Protein AF-A0A5B7JN61-F1 (afdb_monomer)

Foldseek 3Di:
DDDDPPPPDDPDDDDDPDDDPLADDQDPVNPDDDDQSSHDRPVCDVPRDDDLDDDQQPPDVRPDDPVVVVVVVVVQVVCCVVDPPPDPDGHD

Sequence (92 aa):
MIPGAELRGLHTTAITSKAQAGRYRVTRDRSRPLTYEMANQPFKIAHRKSWNSWNTTSLFEGMREPETVVEDIFIRKFMTGTWHNLFLSEVR

InterPro domains:
  IPR026146 Small ribosomal subunit protein uS3m, metazoan [PF14955] (18-91)
  IPR026146 Small ribosomal subunit protein uS3m, metazoan [PTHR21244] (7-91)

Solvent-accessible surface area (backbone atoms only — not comparable to full-atom values): 6474 Å² total; per-residue (Å²): 139,86,87,79,87,77,78,79,78,80,85,85,71,82,88,73,93,67,93,57,77,65,58,73,81,84,51,97,81,60,79,70,86,67,54,78,70,56,70,44,45,64,91,34,52,84,76,80,40,76,76,62,70,88,77,60,48,86,42,92,85,36,88,48,72,76,59,62,60,55,52,51,55,48,50,54,52,48,49,54,70,72,48,66,88,71,65,94,63,86,84,103

Mean predicted aligned error: 9.68 Å

Organism: Portunus trituberculatus (NCBI:txid210409)

pLDDT: mean 84.25, std 12.0, range [39.56, 96.38]

Nearest PDB structures (foldseek):
  7pnw-assembly1_C  TM=9.568E-01  e=8.159E-04  Mus musculus
  6vmi-assembly1_AC  TM=9.397E-01  e=1.637E-03  Homo sapiens
  3jd5-assembly1_C  TM=8.773E-01  e=3.285E-03  Bos taurus
  7nqh-assembly1_Be  TM=1.149E-01  e=8.012E+00  Sus scrofa

Radius of gyration: 22.29 Å; Cα contacts (8 Å, |Δi|>4): 39; chains: 1; bounding box: 27×38×82 Å

Secondary structure (DSSP, 8-state):
------------PPP-----TT-PPPPTT--S---HHHHS-GGGBTTTB--S---STTSTT--S-THHHHHHHHHHHHHHHHSTTT-SS---

Structure (mmCIF, N/CA/C/O backbone):
data_AF-A0A5B7JN61-F1
#
_entry.id   AF-A0A5B7JN61-F1
#
loop_
_atom_site.group_PDB
_atom_site.id
_atom_site.type_symbol
_atom_site.label_atom_id
_atom_site.label_alt_id
_atom_site.label_comp_id
_atom_site.label_asym_id
_atom_site.label_entity_id
_atom_site.label_seq_id
_atom_site.pdbx_PDB_ins_code
_atom_site.Cartn_x
_atom_site.Cartn_y
_atom_site.Cartn_z
_atom_site.occupancy
_atom_site.B_iso_or_equiv
_atom_site.auth_seq_id
_atom_site.auth_comp_id
_atom_site.auth_asym_id
_atom_site.auth_atom_id
_atom_site.pdbx_PDB_model_num
ATOM 1 N N . MET A 1 1 ? 6.868 -15.829 61.160 1.00 39.56 1 MET A N 1
ATOM 2 C CA . MET A 1 1 ? 5.706 -15.982 60.259 1.00 39.56 1 MET A CA 1
ATOM 3 C C . MET A 1 1 ? 5.786 -14.848 59.243 1.00 39.56 1 MET A C 1
ATOM 5 O O . MET A 1 1 ? 5.441 -13.730 59.589 1.00 39.56 1 MET A O 1
ATOM 9 N N . ILE A 1 2 ? 6.394 -15.082 58.073 1.00 47.53 2 ILE A N 1
ATOM 10 C CA . ILE A 1 2 ? 6.625 -14.035 57.059 1.00 47.53 2 ILE A CA 1
ATOM 11 C C . ILE A 1 2 ? 5.414 -14.017 56.111 1.00 47.53 2 ILE A C 1
ATOM 13 O O . ILE A 1 2 ? 5.145 -15.046 55.490 1.00 47.53 2 ILE A O 1
ATOM 17 N N . PRO A 1 3 ? 4.670 -12.903 56.011 1.00 49.38 3 PRO A N 1
ATOM 18 C CA . PRO A 1 3 ? 3.585 -12.750 55.053 1.00 49.38 3 PRO A CA 1
ATOM 19 C C . PRO A 1 3 ? 4.138 -12.331 53.680 1.00 49.38 3 PRO A C 1
ATOM 21 O O . PRO A 1 3 ? 5.054 -11.516 53.606 1.00 49.38 3 PRO A O 1
ATOM 24 N N . GLY A 1 4 ? 3.550 -12.846 52.595 1.00 54.06 4 GLY A N 1
ATOM 25 C CA . GLY A 1 4 ? 3.632 -12.194 51.279 1.00 54.06 4 GLY A CA 1
ATOM 26 C C . GLY A 1 4 ? 4.584 -12.790 50.239 1.00 54.06 4 GLY A C 1
ATOM 27 O O . GLY A 1 4 ? 5.192 -12.040 49.482 1.00 54.06 4 GLY A O 1
ATOM 28 N N . ALA A 1 5 ? 4.696 -14.116 50.130 1.00 55.69 5 ALA A N 1
ATOM 29 C CA . ALA A 1 5 ? 5.222 -14.711 48.900 1.00 55.69 5 ALA A CA 1
ATOM 30 C C . ALA A 1 5 ? 4.147 -14.624 47.798 1.00 55.69 5 ALA A C 1
ATOM 32 O O . ALA A 1 5 ? 3.346 -15.541 47.623 1.00 55.69 5 ALA A O 1
ATOM 33 N N . GLU A 1 6 ? 4.091 -13.501 47.079 1.00 60.56 6 GLU A N 1
ATOM 34 C CA . GLU A 1 6 ? 3.275 -13.384 45.869 1.00 60.56 6 GLU A CA 1
ATOM 35 C C . GLU A 1 6 ? 3.821 -14.335 44.796 1.00 60.56 6 GLU A C 1
ATOM 37 O O . GLU A 1 6 ? 4.835 -14.072 44.145 1.00 60.56 6 GLU A O 1
ATOM 42 N N . LEU A 1 7 ? 3.144 -15.470 44.614 1.00 61.44 7 LEU A N 1
ATOM 43 C CA . LEU A 1 7 ? 3.354 -16.365 43.482 1.00 61.44 7 LEU A CA 1
ATOM 44 C C . LEU A 1 7 ? 3.022 -15.603 42.194 1.00 61.44 7 LEU A C 1
ATOM 46 O O . LEU A 1 7 ? 1.865 -15.502 41.788 1.00 61.44 7 LEU A O 1
ATOM 50 N N . ARG A 1 8 ? 4.052 -15.068 41.532 1.00 63.62 8 ARG A N 1
ATOM 51 C CA . ARG A 1 8 ? 3.949 -14.569 40.158 1.00 63.62 8 ARG A CA 1
ATOM 52 C C . ARG A 1 8 ? 3.644 -15.757 39.248 1.00 63.62 8 ARG A C 1
ATOM 54 O O . ARG A 1 8 ? 4.545 -16.492 38.855 1.00 63.62 8 ARG A O 1
ATOM 61 N N . GLY A 1 9 ? 2.362 -15.980 38.967 1.00 65.81 9 GLY A N 1
ATOM 62 C CA . GLY A 1 9 ? 1.909 -17.063 38.101 1.00 65.81 9 GLY A CA 1
ATOM 63 C C . GLY A 1 9 ? 2.531 -16.946 36.710 1.00 65.81 9 GLY A C 1
ATOM 64 O O . GLY A 1 9 ? 2.339 -15.948 36.016 1.00 65.81 9 GLY A O 1
ATOM 65 N N . LEU A 1 10 ? 3.283 -17.967 36.298 1.00 69.06 10 LEU A N 1
ATOM 66 C CA . LEU A 1 10 ? 3.766 -18.092 34.928 1.00 69.06 10 LEU A CA 1
ATOM 67 C C . LEU A 1 10 ? 2.589 -18.505 34.044 1.00 69.06 10 LEU A C 1
ATOM 69 O O . LEU A 1 10 ? 2.068 -19.612 34.159 1.00 69.06 10 LEU A O 1
ATOM 73 N N . HIS A 1 11 ? 2.158 -17.608 33.162 1.00 65.31 11 HIS A N 1
ATOM 74 C CA . HIS A 1 11 ? 1.120 -17.914 32.186 1.00 65.31 11 HIS A CA 1
ATOM 75 C C . HIS A 1 11 ? 1.739 -18.646 30.985 1.00 65.31 11 HIS A C 1
ATOM 77 O O . HIS A 1 11 ? 2.201 -18.026 30.026 1.00 65.31 11 HIS A O 1
ATOM 83 N N . THR A 1 12 ? 1.773 -19.977 31.042 1.00 72.06 12 THR A N 1
ATOM 84 C CA . THR A 1 12 ? 2.282 -20.844 29.971 1.00 72.06 12 THR A CA 1
ATOM 85 C C . THR A 1 12 ? 1.145 -21.280 29.043 1.00 72.06 12 THR A C 1
ATOM 87 O O . THR A 1 12 ? 0.541 -22.335 29.205 1.00 72.06 12 THR A O 1
ATOM 90 N N . THR A 1 13 ? 0.832 -20.470 28.030 1.00 74.62 13 THR A N 1
ATOM 91 C CA .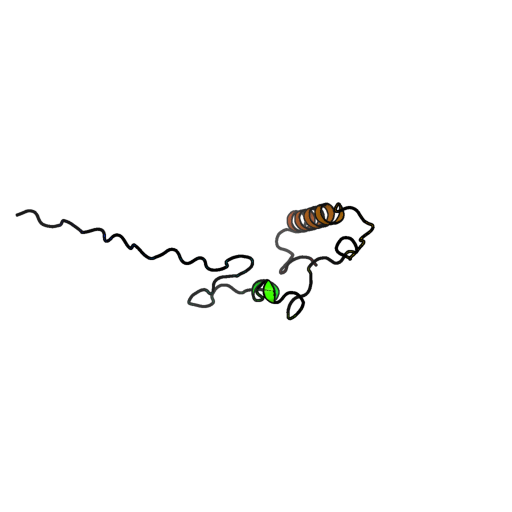 THR A 1 13 ? -0.052 -20.899 26.929 1.00 74.62 13 THR A CA 1
ATOM 92 C C . THR A 1 13 ? 0.748 -21.388 25.734 1.00 74.62 13 THR A C 1
ATOM 94 O O . THR A 1 13 ? 1.770 -20.796 25.389 1.00 74.62 13 THR A O 1
ATOM 97 N N . ALA A 1 14 ? 0.248 -22.423 25.057 1.00 80.62 14 ALA A N 1
ATOM 98 C CA . ALA A 1 14 ? 0.828 -22.913 23.812 1.00 80.62 14 ALA A CA 1
ATOM 99 C C . ALA A 1 14 ? 0.900 -21.802 22.745 1.00 80.62 14 ALA A C 1
ATOM 101 O O . ALA A 1 14 ? -0.056 -21.045 22.542 1.00 80.62 14 ALA A O 1
ATOM 102 N N . ILE A 1 15 ? 2.029 -21.722 22.033 1.00 79.50 15 ILE A N 1
ATOM 103 C CA . ILE A 1 15 ? 2.207 -20.782 20.922 1.00 79.50 15 ILE A CA 1
ATOM 104 C C . ILE A 1 15 ? 1.220 -21.164 19.818 1.00 79.50 15 ILE A C 1
ATOM 106 O O . ILE A 1 15 ? 1.301 -22.243 19.236 1.00 79.50 15 ILE A O 1
ATOM 110 N N . THR A 1 16 ? 0.277 -20.275 19.510 1.00 77.06 16 THR A N 1
ATOM 111 C CA . THR A 1 16 ? -0.629 -20.471 18.375 1.00 77.06 16 THR A CA 1
ATOM 112 C C . THR A 1 16 ? -0.056 -19.778 17.140 1.00 77.06 16 THR A C 1
ATOM 114 O O . THR A 1 16 ? 0.023 -18.549 17.108 1.00 77.06 16 THR A O 1
ATOM 117 N N . SER A 1 17 ? 0.296 -20.539 16.099 1.00 81.56 17 SER A N 1
ATOM 118 C CA . SER A 1 17 ? 0.776 -19.991 14.819 1.00 81.56 17 SER A CA 1
ATOM 119 C C . SER A 1 17 ? -0.386 -19.444 13.977 1.00 81.56 17 SER A C 1
ATOM 121 O O . SER A 1 17 ? -0.883 -20.077 13.047 1.00 81.56 17 SER A O 1
ATOM 123 N N . LYS A 1 18 ? -0.900 -18.267 14.350 1.00 85.25 18 LYS A N 1
ATOM 124 C CA . LYS A 1 18 ? -1.979 -17.590 13.612 1.00 85.25 18 LYS A CA 1
ATOM 125 C C . LYS A 1 18 ? -1.388 -16.727 12.500 1.00 85.25 18 LYS A C 1
ATOM 127 O O . LYS A 1 18 ? -0.547 -15.880 12.781 1.00 85.25 18 LYS A O 1
ATOM 132 N N . ALA A 1 19 ? -1.909 -16.834 11.277 1.00 87.56 19 ALA A N 1
ATOM 133 C CA . ALA A 1 19 ? -1.521 -15.961 10.166 1.00 87.56 19 ALA A CA 1
ATOM 134 C C . ALA A 1 19 ? -1.750 -14.470 10.502 1.00 87.56 19 ALA A C 1
ATOM 136 O O . ALA A 1 19 ? -2.888 -14.067 10.753 1.00 87.56 19 ALA A O 1
ATOM 137 N N . GLN A 1 20 ? -0.675 -13.669 10.510 1.00 88.69 20 GLN A N 1
ATOM 138 C CA . GLN A 1 20 ? -0.704 -12.230 10.839 1.00 88.69 20 GLN A CA 1
ATOM 139 C C . GLN A 1 20 ? -0.547 -11.307 9.618 1.00 88.69 20 GLN A C 1
ATOM 141 O O . GLN A 1 20 ? -0.935 -10.143 9.680 1.00 88.69 20 GLN A O 1
ATOM 146 N N . ALA A 1 21 ? 0.021 -11.801 8.514 1.00 90.69 21 ALA A N 1
ATOM 147 C CA . ALA A 1 21 ? 0.356 -10.972 7.357 1.00 90.69 21 ALA A CA 1
ATOM 148 C C . ALA A 1 21 ? -0.885 -10.269 6.778 1.00 90.69 21 ALA A C 1
ATOM 150 O O . ALA A 1 21 ? -1.897 -10.916 6.505 1.00 90.69 21 ALA A O 1
ATOM 151 N N . GLY A 1 22 ? -0.804 -8.943 6.612 1.00 87.56 22 GLY A N 1
ATOM 152 C CA . GLY A 1 22 ? -1.860 -8.113 6.021 1.00 87.56 22 GLY A CA 1
ATOM 153 C C . GLY A 1 22 ? -3.200 -8.127 6.766 1.00 87.56 22 GLY A C 1
ATOM 154 O O . GLY A 1 22 ? -4.236 -7.886 6.151 1.00 87.56 22 GLY A O 1
ATOM 155 N N . ARG A 1 23 ? -3.217 -8.451 8.068 1.00 91.31 23 ARG A N 1
ATOM 156 C CA . ARG A 1 23 ? -4.436 -8.457 8.891 1.00 91.31 23 ARG A CA 1
ATOM 157 C C . ARG A 1 23 ? -4.348 -7.408 9.993 1.00 91.31 23 ARG A C 1
ATOM 159 O O . ARG A 1 23 ? -3.458 -7.459 10.836 1.00 91.31 23 ARG A O 1
ATOM 166 N N . TYR A 1 24 ? -5.323 -6.506 10.036 1.00 90.69 24 TYR A N 1
ATOM 167 C CA . TYR A 1 24 ? -5.476 -5.566 11.145 1.00 90.69 24 TYR A CA 1
ATOM 168 C C . TYR A 1 24 ? -6.312 -6.206 12.255 1.00 90.69 24 TYR A C 1
ATOM 170 O O . TYR A 1 24 ? -7.383 -6.762 12.007 1.00 90.69 24 TYR A O 1
ATOM 178 N N . ARG A 1 25 ? -5.811 -6.154 13.494 1.00 87.06 25 ARG A N 1
ATOM 179 C CA . ARG A 1 25 ? -6.532 -6.688 14.657 1.00 87.06 25 ARG A CA 1
ATOM 180 C C . ARG A 1 25 ? -7.687 -5.756 15.015 1.00 87.06 25 ARG A C 1
ATOM 182 O O . ARG A 1 25 ? -7.526 -4.539 15.044 1.00 87.06 25 ARG A O 1
ATOM 189 N N . VAL A 1 26 ? -8.837 -6.351 15.313 1.00 84.06 26 VAL A N 1
ATOM 190 C CA . VAL A 1 26 ? -10.022 -5.623 15.774 1.00 84.06 26 VAL A CA 1
ATOM 191 C C . VAL A 1 26 ? -9.739 -5.063 17.169 1.00 84.06 26 VAL A C 1
ATOM 193 O O . VAL A 1 26 ? -9.310 -5.803 18.055 1.00 84.06 26 VAL A O 1
ATOM 196 N N . THR A 1 27 ? -9.958 -3.762 17.365 1.00 88.12 27 THR A N 1
ATOM 197 C CA . THR A 1 27 ? -9.926 -3.151 18.700 1.00 88.12 27 THR A CA 1
ATOM 198 C C . THR A 1 27 ? -11.252 -3.408 19.410 1.00 88.12 27 THR A C 1
ATOM 200 O O . THR A 1 27 ? -12.293 -3.503 18.757 1.00 88.12 27 THR A O 1
ATOM 203 N N . ARG A 1 28 ? -11.231 -3.527 20.745 1.00 86.38 28 ARG A N 1
ATOM 204 C CA . ARG A 1 28 ? -12.427 -3.854 21.545 1.00 86.38 28 ARG A CA 1
ATOM 205 C C . ARG A 1 28 ? -13.601 -2.921 21.238 1.00 86.38 28 ARG A C 1
ATOM 207 O O . ARG A 1 28 ? -14.714 -3.388 21.030 1.00 86.38 28 ARG A O 1
ATOM 214 N N . ASP A 1 29 ? -13.298 -1.634 21.095 1.00 87.94 29 ASP A N 1
ATOM 215 C CA . ASP A 1 29 ? -14.303 -0.583 20.936 1.00 87.94 29 ASP A CA 1
ATOM 216 C C . ASP A 1 29 ? -14.411 -0.090 19.479 1.00 87.94 29 ASP A C 1
ATOM 218 O O . ASP A 1 29 ? -15.004 0.9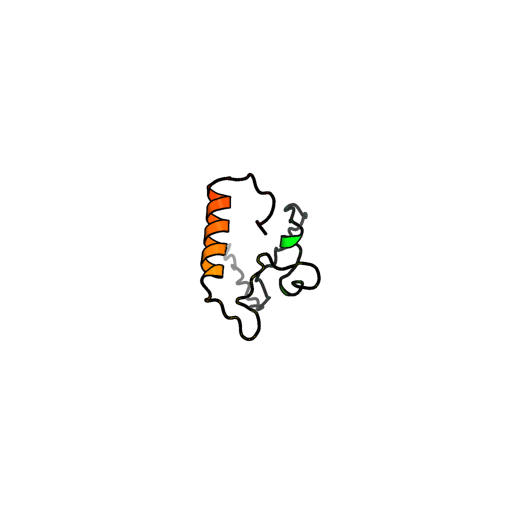50 19.216 1.00 87.94 29 ASP A O 1
ATOM 222 N N . ARG A 1 30 ? -13.804 -0.805 18.513 1.00 83.50 30 ARG A N 1
ATOM 223 C CA . ARG A 1 30 ? -13.737 -0.416 17.083 1.00 83.50 30 ARG A CA 1
ATOM 224 C C . ARG A 1 30 ? -13.219 1.011 16.847 1.00 83.50 30 ARG A C 1
ATOM 226 O O . ARG A 1 30 ? -13.497 1.629 15.827 1.00 83.50 30 ARG A O 1
ATOM 233 N N . SER A 1 31 ? -12.407 1.497 17.779 1.00 88.88 31 SER A N 1
ATOM 234 C CA . SER A 1 31 ? -11.838 2.844 17.812 1.00 88.88 31 SER A CA 1
ATOM 235 C C . SER A 1 31 ? -10.888 3.170 16.658 1.00 88.88 31 SER A C 1
ATOM 237 O O . SER A 1 31 ? -10.628 4.341 16.398 1.00 88.88 31 SER A O 1
ATOM 239 N N . ARG A 1 32 ? -10.344 2.159 15.967 1.00 87.25 32 ARG A N 1
ATOM 240 C CA . ARG A 1 32 ? -9.426 2.353 14.842 1.00 87.25 32 ARG A CA 1
ATOM 241 C C . ARG A 1 32 ? -10.191 2.222 13.521 1.00 87.25 32 ARG A C 1
ATOM 243 O O . ARG A 1 32 ? -10.466 1.087 13.120 1.00 87.25 32 ARG A O 1
ATOM 250 N N . PRO A 1 33 ? -10.502 3.331 12.824 1.00 88.06 33 PRO A N 1
ATOM 251 C CA . PRO A 1 33 ? -11.093 3.249 11.498 1.00 88.06 33 PRO A CA 1
ATOM 252 C C . PRO A 1 33 ? -10.084 2.626 10.529 1.00 88.06 33 PRO A C 1
ATOM 254 O O . PRO A 1 33 ? -8.895 2.951 10.545 1.00 88.06 33 PRO A O 1
ATOM 257 N N . LEU A 1 34 ? -10.559 1.696 9.705 1.00 90.75 34 LEU A N 1
ATOM 258 C CA . LEU A 1 34 ? -9.767 1.042 8.668 1.00 90.75 34 LEU A CA 1
ATOM 259 C C . LEU A 1 34 ? -10.284 1.475 7.302 1.00 90.75 34 LEU A C 1
ATOM 261 O O . LEU A 1 34 ? -11.493 1.590 7.098 1.00 90.75 34 LEU A O 1
ATOM 265 N N . THR A 1 35 ? -9.369 1.669 6.359 1.00 90.94 35 THR A N 1
ATOM 266 C CA . THR A 1 35 ? -9.743 1.846 4.956 1.00 90.94 35 THR A CA 1
ATOM 267 C C . THR A 1 35 ? -10.232 0.521 4.372 1.00 90.94 35 THR A C 1
ATOM 269 O O . THR A 1 35 ? -9.987 -0.558 4.923 1.00 90.94 35 THR A O 1
ATOM 272 N N . TYR A 1 36 ? -10.904 0.593 3.223 1.00 91.56 36 TYR A N 1
ATOM 273 C CA . TYR A 1 36 ? -11.392 -0.586 2.507 1.00 91.56 36 TYR A CA 1
ATOM 274 C C . TYR A 1 36 ? -10.299 -1.649 2.287 1.00 91.56 36 TYR A C 1
ATOM 276 O O . TYR A 1 36 ? -10.535 -2.843 2.476 1.00 91.56 36 TYR A O 1
ATOM 284 N N . GLU A 1 37 ? -9.084 -1.219 1.944 1.00 89.75 37 GLU A N 1
ATOM 285 C CA . GLU A 1 37 ? -7.954 -2.123 1.706 1.00 89.75 37 GLU A CA 1
ATOM 286 C C . GLU A 1 37 ? -7.445 -2.781 2.979 1.00 89.75 37 GLU A C 1
ATOM 288 O O . GLU A 1 37 ? -7.195 -3.984 2.990 1.00 89.75 37 GLU A O 1
ATOM 293 N N . MET A 1 38 ? -7.362 -2.019 4.070 1.00 9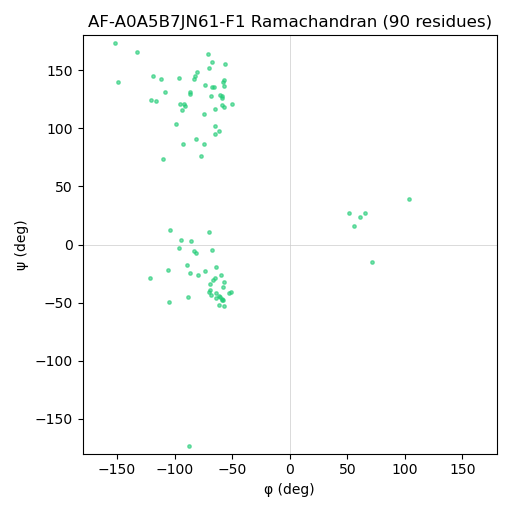1.25 38 MET A N 1
ATOM 294 C CA . MET A 1 38 ? -6.935 -2.527 5.374 1.00 91.25 38 MET A CA 1
ATOM 295 C C . MET A 1 38 ? -7.946 -3.521 5.966 1.00 91.25 38 MET A C 1
ATOM 297 O O . MET A 1 38 ? -7.570 -4.440 6.694 1.00 91.25 38 MET A O 1
ATOM 301 N N . ALA A 1 39 ? -9.237 -3.368 5.658 1.00 91.38 39 ALA A N 1
ATOM 302 C CA . ALA A 1 39 ? -10.284 -4.277 6.121 1.00 91.38 39 ALA A CA 1
ATOM 303 C C . ALA A 1 39 ? -10.274 -5.639 5.394 1.00 91.38 39 ALA A C 1
ATOM 305 O O . ALA A 1 39 ? -10.786 -6.637 5.918 1.00 91.38 39 ALA A O 1
ATOM 306 N N . ASN A 1 40 ? -9.702 -5.707 4.189 1.00 92.81 40 ASN A N 1
ATOM 307 C CA . ASN A 1 40 ? -9.676 -6.916 3.375 1.00 92.81 40 ASN A CA 1
ATOM 308 C C . ASN A 1 40 ? -8.369 -7.7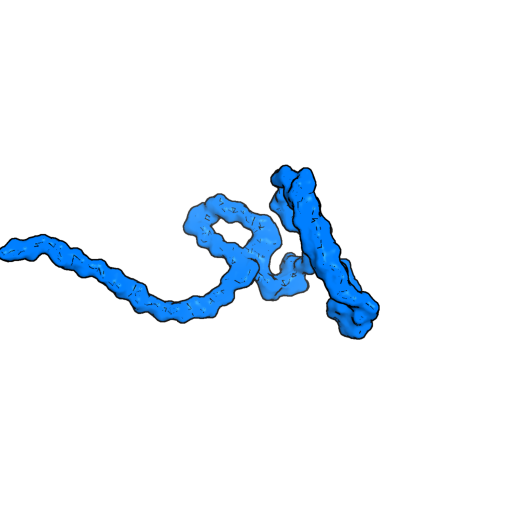00 3.560 1.00 92.81 40 ASN A C 1
ATOM 310 O O . ASN A 1 40 ? -7.277 -7.227 3.273 1.00 92.81 40 ASN A O 1
ATOM 314 N N . GLN A 1 41 ? -8.498 -8.951 4.010 1.00 92.38 41 GLN A N 1
ATOM 315 C CA . GLN A 1 41 ? -7.364 -9.854 4.242 1.00 92.38 41 GLN A CA 1
ATOM 316 C C . GLN A 1 41 ? -6.678 -10.259 2.918 1.00 92.38 41 GLN A C 1
ATOM 318 O O . GLN A 1 41 ? -7.352 -10.286 1.886 1.00 92.38 41 GLN A O 1
ATOM 323 N N . PRO A 1 42 ? -5.392 -10.670 2.926 1.00 93.62 42 PRO A N 1
ATOM 324 C CA . PRO A 1 42 ? -4.632 -10.920 1.694 1.00 93.62 42 PRO A CA 1
ATOM 325 C C . PRO A 1 42 ? -5.238 -11.968 0.759 1.00 93.62 42 PRO A C 1
ATOM 327 O O . PRO A 1 42 ? -5.233 -11.790 -0.449 1.00 93.62 42 PRO A O 1
ATOM 330 N N . PHE A 1 43 ? -5.846 -13.027 1.296 1.00 92.94 43 PHE A N 1
ATOM 331 C CA . PHE A 1 43 ? -6.501 -14.058 0.479 1.00 92.94 43 PHE A CA 1
ATOM 332 C C . PHE A 1 43 ? -7.756 -13.563 -0.264 1.00 92.94 43 PHE A C 1
ATOM 334 O O . PHE A 1 43 ? -8.364 -14.318 -1.009 1.00 92.94 43 PHE A O 1
ATOM 341 N N . LYS A 1 44 ? -8.189 -12.315 -0.037 1.00 95.25 44 LYS A N 1
ATOM 342 C CA . LYS A 1 44 ? -9.290 -11.677 -0.771 1.00 95.25 44 LYS A CA 1
ATOM 343 C C . LYS A 1 44 ? -8.811 -10.839 -1.959 1.00 95.25 44 LYS A C 1
ATOM 345 O O . LYS A 1 44 ? -9.647 -10.188 -2.594 1.00 95.25 44 LYS A O 1
ATOM 350 N N . ILE A 1 45 ? -7.507 -10.829 -2.247 1.00 94.44 45 ILE A N 1
ATOM 351 C CA . ILE A 1 45 ? -6.974 -10.316 -3.515 1.00 94.44 45 ILE A CA 1
ATOM 352 C C . ILE A 1 45 ? -7.620 -11.096 -4.663 1.00 94.44 45 ILE A C 1
ATOM 354 O O . ILE A 1 45 ? -7.883 -12.285 -4.520 1.00 94.44 45 ILE A O 1
ATOM 358 N N . ALA A 1 46 ? -7.962 -10.395 -5.743 1.00 93.69 46 ALA A N 1
ATOM 359 C CA . ALA A 1 46 ? -8.760 -10.860 -6.881 1.00 93.69 46 ALA A CA 1
ATOM 360 C C . ALA A 1 46 ? -10.266 -11.078 -6.618 1.00 93.69 46 ALA A C 1
ATOM 362 O O . ALA A 1 46 ? -11.034 -11.159 -7.570 1.00 93.69 46 ALA A O 1
ATOM 363 N N . HIS A 1 47 ? -10.718 -11.130 -5.358 1.00 94.94 47 HIS A N 1
ATOM 364 C CA . HIS A 1 47 ? -12.140 -11.326 -5.022 1.00 94.94 47 HIS A CA 1
ATOM 365 C C . HIS A 1 47 ? -12.840 -10.051 -4.548 1.00 94.94 47 HIS A C 1
ATOM 367 O O . HIS A 1 47 ? -13.948 -9.745 -4.975 1.00 94.94 47 HIS A O 1
ATOM 373 N N . ARG A 1 48 ? -12.227 -9.343 -3.591 1.00 93.88 48 ARG A N 1
ATOM 374 C CA . ARG A 1 48 ? -12.765 -8.092 -3.021 1.00 93.88 48 ARG A CA 1
ATOM 375 C C . ARG A 1 48 ? -11.813 -6.920 -3.188 1.00 93.88 48 ARG A C 1
ATOM 377 O O . ARG A 1 48 ? -12.270 -5.786 -3.252 1.00 93.88 48 ARG A O 1
ATOM 384 N N . LYS A 1 49 ? -10.508 -7.182 -3.240 1.00 92.56 49 LYS A N 1
ATOM 385 C CA . LYS A 1 49 ? -9.489 -6.169 -3.522 1.00 92.56 49 LYS A CA 1
ATOM 386 C C . LYS A 1 49 ? -8.736 -6.530 -4.794 1.00 92.56 49 LYS A C 1
ATOM 388 O O . LYS A 1 49 ? -8.528 -7.710 -5.072 1.00 92.56 49 LYS A O 1
ATOM 393 N N . SER A 1 50 ? -8.353 -5.510 -5.550 1.00 92.88 50 SER A N 1
ATOM 394 C CA . SER A 1 50 ? -7.498 -5.663 -6.727 1.00 92.88 50 SER A CA 1
ATOM 395 C C . SER A 1 50 ? -6.019 -5.606 -6.322 1.00 92.88 50 SER A C 1
ATOM 397 O O . SER A 1 50 ? -5.683 -5.583 -5.133 1.00 92.88 50 SER A O 1
ATOM 399 N N . TRP A 1 51 ? -5.138 -5.596 -7.315 1.00 92.19 51 TRP A N 1
ATOM 400 C CA . TRP A 1 51 ? -3.714 -5.332 -7.151 1.00 92.19 51 TRP A CA 1
ATOM 401 C C . TRP A 1 51 ? -3.443 -3.826 -7.101 1.00 92.19 51 TRP A C 1
ATOM 403 O O . TRP A 1 51 ? -4.098 -3.047 -7.791 1.00 92.19 51 TRP A O 1
ATOM 413 N N . ASN A 1 52 ? -2.457 -3.432 -6.291 1.00 91.00 52 ASN A N 1
ATOM 414 C CA . ASN A 1 52 ? -2.033 -2.035 -6.129 1.00 91.00 52 ASN A CA 1
ATOM 415 C C . ASN A 1 52 ? -1.085 -1.555 -7.234 1.00 91.00 52 ASN A C 1
ATOM 417 O O . ASN A 1 52 ? -0.717 -0.389 -7.233 1.00 91.00 52 ASN A O 1
ATOM 421 N N . SER A 1 53 ? -0.635 -2.456 -8.103 1.00 90.25 53 SER A N 1
ATOM 422 C CA . SER A 1 53 ? 0.209 -2.161 -9.255 1.00 90.25 53 SER A CA 1
ATOM 423 C C . SER A 1 53 ? -0.112 -3.178 -10.345 1.00 90.25 53 SER A C 1
ATOM 425 O O . SER A 1 53 ? -0.334 -4.355 -10.046 1.00 90.25 53 SER A O 1
ATOM 427 N N . TRP A 1 54 ? -0.171 -2.714 -11.588 1.00 89.25 54 TRP A N 1
ATOM 428 C CA . TRP A 1 54 ? -0.428 -3.528 -12.772 1.00 89.25 54 TRP A CA 1
ATOM 429 C C . TRP A 1 54 ? 0.760 -3.394 -13.717 1.00 89.25 54 TRP A C 1
ATOM 431 O O . TRP A 1 54 ? 1.135 -2.289 -14.100 1.00 89.25 54 TRP A O 1
ATOM 441 N N . ASN A 1 55 ? 1.361 -4.520 -14.088 1.00 87.44 55 ASN A N 1
ATOM 442 C CA . ASN A 1 55 ? 2.467 -4.584 -15.035 1.00 87.44 55 ASN A CA 1
ATOM 443 C C . ASN A 1 55 ? 2.460 -5.939 -15.755 1.00 87.44 55 ASN A C 1
ATOM 445 O O . ASN A 1 55 ? 1.671 -6.826 -15.430 1.00 87.44 55 ASN A O 1
ATOM 449 N N . THR A 1 56 ? 3.337 -6.087 -16.744 1.00 86.88 56 THR A N 1
ATOM 450 C CA . THR A 1 56 ? 3.445 -7.300 -17.565 1.00 86.88 56 THR A CA 1
ATOM 451 C C . THR A 1 56 ? 4.531 -8.265 -17.088 1.00 86.88 56 THR A C 1
ATOM 453 O O . THR A 1 56 ? 4.680 -9.334 -17.669 1.00 86.88 56 THR A O 1
ATOM 456 N N . THR A 1 57 ? 5.298 -7.914 -16.051 1.00 85.69 57 THR A N 1
ATOM 457 C CA . THR A 1 57 ? 6.448 -8.702 -15.576 1.00 85.69 57 THR A CA 1
ATOM 458 C C . THR A 1 57 ? 6.022 -10.017 -14.924 1.00 85.69 57 THR A C 1
ATOM 460 O O . THR A 1 57 ? 6.710 -11.020 -15.057 1.00 85.69 57 THR A O 1
ATOM 463 N N . SER A 1 58 ? 4.878 -10.041 -14.238 1.00 85.44 58 SER A N 1
ATOM 464 C CA . SER A 1 58 ? 4.355 -11.245 -13.574 1.00 85.44 58 SER A CA 1
ATOM 465 C C . SER A 1 58 ? 3.518 -12.153 -14.482 1.00 85.44 58 SER A C 1
ATOM 467 O O . SER A 1 58 ? 2.977 -13.154 -14.008 1.00 85.44 58 SER A O 1
ATOM 469 N N . LEU A 1 59 ? 3.385 -11.815 -15.768 1.00 87.50 59 LEU A N 1
ATOM 470 C CA . LEU A 1 59 ? 2.730 -12.686 -16.739 1.00 87.50 59 LEU A CA 1
ATOM 471 C C . LEU A 1 59 ? 3.605 -13.912 -17.021 1.00 87.50 59 LEU A C 1
ATOM 473 O O . LEU A 1 59 ? 4.831 -13.866 -16.921 1.00 87.50 59 LEU A O 1
ATOM 477 N N . PHE A 1 60 ? 2.961 -15.021 -17.382 1.00 82.69 60 PHE A N 1
ATOM 478 C CA . PHE A 1 60 ? 3.669 -16.193 -17.887 1.00 82.69 60 PHE A CA 1
ATOM 479 C C . PHE A 1 60 ? 4.449 -15.782 -19.147 1.00 82.69 60 PHE A C 1
ATOM 481 O O . PHE A 1 60 ? 3.859 -15.180 -20.039 1.00 82.69 60 PHE A O 1
ATOM 488 N N . GLU A 1 61 ? 5.762 -16.043 -19.170 1.00 80.88 61 GLU A N 1
ATOM 489 C CA . GLU A 1 61 ? 6.705 -15.566 -20.207 1.00 80.88 61 GLU A CA 1
ATOM 490 C C . GLU A 1 61 ? 6.903 -14.037 -20.255 1.00 80.88 61 GLU A C 1
ATOM 492 O O . GLU A 1 61 ? 7.238 -13.468 -21.294 1.00 80.88 61 GLU A O 1
ATOM 497 N N . GLY A 1 62 ? 6.716 -13.350 -19.124 1.00 71.25 62 GLY A N 1
ATOM 498 C CA . GLY A 1 62 ? 6.965 -11.916 -19.000 1.00 71.25 62 GLY A CA 1
ATOM 499 C C . GLY A 1 62 ? 8.345 -11.508 -19.531 1.00 71.25 62 GLY A C 1
ATOM 500 O O . GLY A 1 62 ? 9.377 -11.954 -19.044 1.00 71.25 62 GLY A O 1
ATOM 501 N N . MET A 1 63 ? 8.346 -10.620 -20.527 1.00 67.75 63 MET A N 1
ATOM 502 C CA . MET A 1 63 ? 9.546 -10.176 -21.254 1.00 67.75 63 MET A CA 1
ATOM 503 C C . MET A 1 63 ? 10.322 -9.054 -20.547 1.00 67.75 63 MET A C 1
ATOM 505 O O . MET A 1 63 ? 11.350 -8.607 -21.051 1.00 67.75 63 MET A O 1
ATOM 509 N N . ARG A 1 64 ? 9.795 -8.525 -19.434 1.00 74.38 64 ARG A N 1
ATOM 510 C CA . ARG A 1 64 ? 10.344 -7.348 -18.748 1.00 74.38 64 ARG A CA 1
ATOM 511 C C . ARG A 1 64 ? 11.002 -7.751 -17.436 1.00 74.38 64 ARG A C 1
ATOM 513 O O . ARG A 1 64 ? 10.378 -8.424 -16.622 1.00 74.38 64 ARG A O 1
ATOM 520 N N . GLU A 1 65 ? 12.216 -7.260 -17.228 1.00 69.56 65 GLU A N 1
ATOM 521 C CA . GLU A 1 65 ? 12.999 -7.409 -16.001 1.00 69.56 65 GLU A CA 1
ATOM 522 C C . GLU A 1 65 ? 12.243 -6.892 -14.751 1.00 69.56 65 GLU A C 1
ATOM 524 O O . GLU A 1 65 ? 11.360 -6.029 -14.850 1.00 69.56 65 GLU A O 1
ATOM 529 N N . PRO A 1 66 ? 12.562 -7.392 -13.539 1.00 76.38 66 PRO A N 1
ATOM 530 C CA . PRO A 1 66 ? 11.857 -7.070 -12.292 1.00 76.38 66 PRO A CA 1
ATOM 531 C C . PRO A 1 66 ? 12.071 -5.633 -11.777 1.00 76.38 66 PRO A C 1
ATOM 533 O O . PRO A 1 66 ? 11.660 -5.306 -10.661 1.00 76.38 66 PRO A O 1
ATOM 536 N N . GLU A 1 67 ? 12.666 -4.750 -12.577 1.00 85.69 67 GLU A N 1
ATOM 537 C CA . GLU A 1 67 ? 12.9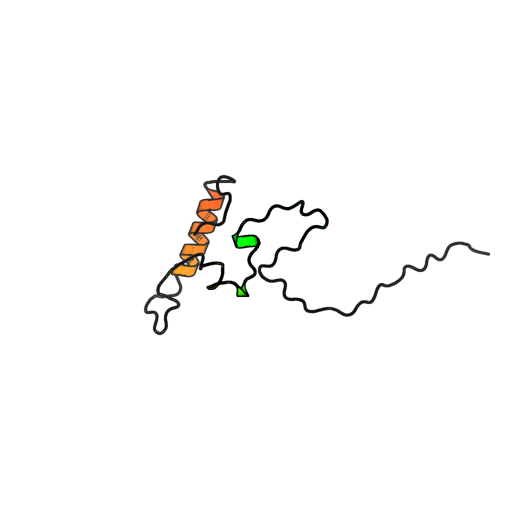44 -3.342 -12.257 1.00 85.69 67 GLU A CA 1
ATOM 538 C C . GLU A 1 67 ? 11.678 -2.565 -11.891 1.00 85.69 67 GLU A C 1
ATOM 540 O O . GLU A 1 67 ? 11.705 -1.712 -11.005 1.00 85.69 67 GLU A O 1
ATOM 545 N N . THR A 1 68 ? 10.538 -2.923 -12.486 1.00 87.06 68 THR A N 1
ATOM 546 C CA . THR A 1 68 ? 9.248 -2.281 -12.201 1.00 87.06 68 THR A CA 1
ATOM 547 C C . THR A 1 68 ? 8.833 -2.408 -10.733 1.00 87.06 68 THR A C 1
ATOM 549 O O . THR A 1 68 ? 8.146 -1.533 -10.209 1.00 87.06 68 THR A O 1
ATOM 552 N N . VAL A 1 69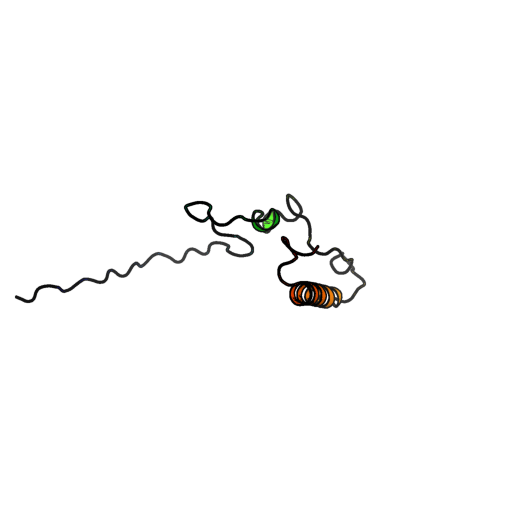 ? 9.291 -3.443 -10.018 1.00 88.69 69 VAL A N 1
ATOM 553 C CA . VAL A 1 69 ? 9.057 -3.561 -8.568 1.00 88.69 69 VAL A CA 1
ATOM 554 C C . VAL A 1 69 ? 9.850 -2.501 -7.798 1.00 88.69 69 VAL A C 1
ATOM 556 O O . VAL A 1 69 ? 9.345 -1.924 -6.834 1.00 88.69 69 VAL A O 1
ATOM 559 N N . VAL A 1 70 ? 11.085 -2.220 -8.223 1.00 91.69 70 VAL A N 1
ATOM 560 C CA . VAL A 1 70 ? 11.938 -1.193 -7.608 1.00 91.69 70 VAL A CA 1
ATOM 561 C C . VAL A 1 70 ? 11.361 0.197 -7.868 1.00 91.69 70 VAL A C 1
ATOM 563 O O . VAL A 1 70 ? 11.271 1.003 -6.941 1.00 91.69 70 VAL A O 1
ATOM 566 N N . GLU A 1 71 ? 10.912 0.450 -9.098 1.00 92.12 71 GLU A N 1
ATOM 567 C CA . GLU A 1 71 ? 10.244 1.694 -9.495 1.00 92.12 71 GLU A CA 1
ATOM 568 C C . GLU A 1 71 ? 8.970 1.939 -8.669 1.00 92.12 71 GLU A C 1
ATOM 570 O O . GLU A 1 71 ? 8.798 3.026 -8.118 1.00 92.12 71 GLU A O 1
ATOM 575 N N . ASP A 1 72 ? 8.112 0.927 -8.501 1.00 92.56 72 ASP A N 1
ATOM 576 C CA . ASP A 1 72 ? 6.875 1.032 -7.713 1.00 92.56 72 ASP A CA 1
ATOM 577 C C . ASP A 1 72 ? 7.158 1.370 -6.237 1.00 92.56 72 ASP A C 1
ATOM 579 O O . ASP A 1 72 ? 6.544 2.279 -5.667 1.00 92.56 72 ASP A O 1
ATOM 583 N N . ILE A 1 73 ? 8.145 0.710 -5.617 1.00 93.31 73 ILE A N 1
ATOM 584 C CA . ILE A 1 73 ? 8.553 1.010 -4.235 1.00 93.31 73 ILE A CA 1
ATOM 585 C C . ILE A 1 73 ? 9.113 2.433 -4.129 1.00 93.31 73 ILE A C 1
ATOM 587 O O . ILE A 1 73 ? 8.812 3.138 -3.157 1.00 93.31 73 ILE A O 1
ATOM 591 N N . PHE A 1 74 ? 9.926 2.856 -5.100 1.00 95.06 74 PHE A N 1
ATOM 592 C CA . PHE A 1 74 ? 10.487 4.202 -5.143 1.00 95.06 74 PHE A CA 1
ATOM 593 C C . PHE A 1 74 ? 9.382 5.257 -5.234 1.00 95.06 74 PHE A C 1
ATOM 595 O O . PHE A 1 74 ? 9.329 6.146 -4.385 1.00 95.06 74 PHE A O 1
ATOM 602 N N . ILE A 1 75 ? 8.463 5.122 -6.193 1.00 94.56 75 ILE A N 1
ATOM 603 C CA . ILE A 1 75 ? 7.368 6.073 -6.417 1.00 94.56 75 ILE A CA 1
ATOM 604 C C . ILE A 1 75 ? 6.480 6.174 -5.175 1.00 94.56 75 ILE A C 1
ATOM 606 O O . ILE A 1 75 ? 6.189 7.283 -4.729 1.00 94.56 75 ILE A O 1
ATOM 610 N N . ARG A 1 76 ? 6.102 5.048 -4.549 1.00 94.94 76 ARG A N 1
ATOM 611 C CA . ARG A 1 76 ? 5.281 5.068 -3.323 1.00 94.94 76 ARG A CA 1
ATOM 612 C C . ARG A 1 76 ? 5.962 5.844 -2.201 1.00 94.94 76 ARG A C 1
ATOM 614 O O . ARG A 1 76 ? 5.335 6.703 -1.584 1.00 94.94 76 ARG A O 1
ATOM 621 N N . LYS A 1 77 ? 7.245 5.564 -1.949 1.00 94.38 77 LYS A N 1
ATOM 622 C CA . LYS A 1 77 ? 8.018 6.259 -0.911 1.00 94.38 77 LYS A CA 1
ATOM 623 C C . LYS A 1 77 ? 8.168 7.742 -1.232 1.00 94.38 77 LYS A C 1
ATOM 625 O O . LYS A 1 77 ? 7.915 8.565 -0.355 1.00 94.38 77 LYS A O 1
ATOM 630 N N . PHE A 1 78 ? 8.507 8.068 -2.477 1.00 95.75 78 PHE A N 1
ATOM 631 C CA . PHE A 1 78 ? 8.631 9.440 -2.956 1.00 95.75 78 PHE A CA 1
ATOM 632 C C . PHE A 1 78 ? 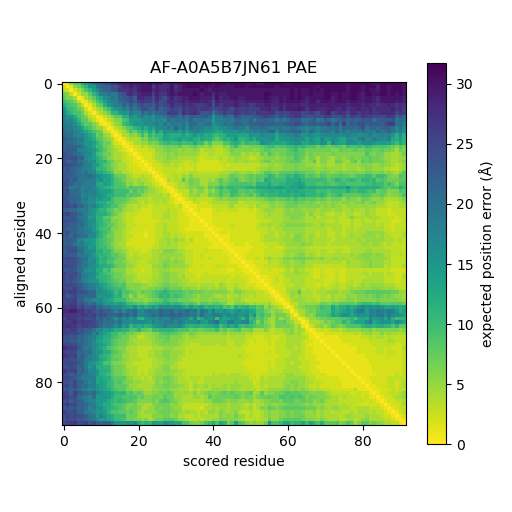7.328 10.212 -2.748 1.00 95.75 78 PHE A C 1
ATOM 634 O O . PHE A 1 78 ? 7.330 11.218 -2.051 1.00 95.75 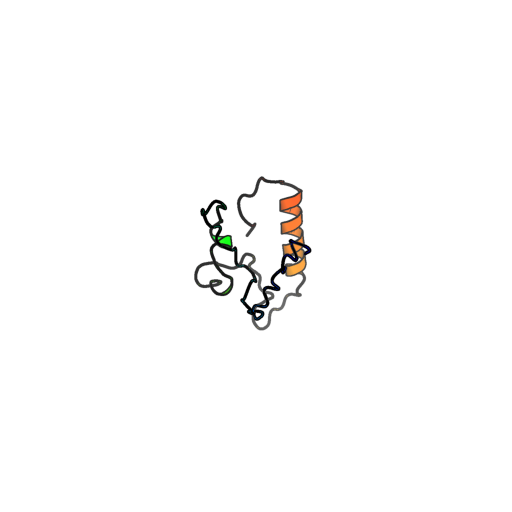78 PHE A O 1
ATOM 641 N N . MET A 1 79 ? 6.193 9.693 -3.223 1.00 94.94 79 MET A N 1
ATOM 642 C CA . MET A 1 79 ? 4.895 10.353 -3.067 1.00 94.94 79 MET A CA 1
ATOM 643 C C . MET A 1 79 ? 4.544 10.596 -1.597 1.00 94.94 79 MET A C 1
ATOM 645 O O . MET A 1 79 ? 4.191 11.717 -1.233 1.00 94.94 79 MET A O 1
ATOM 649 N N . THR A 1 80 ? 4.684 9.583 -0.735 1.00 92.25 80 THR A N 1
ATOM 650 C CA . THR A 1 80 ? 4.385 9.738 0.701 1.00 92.25 80 THR A CA 1
ATOM 651 C C . THR A 1 80 ? 5.323 10.714 1.418 1.00 92.25 80 THR A C 1
ATOM 653 O O . THR A 1 80 ? 4.901 11.349 2.382 1.00 92.25 80 THR A O 1
ATOM 656 N N . GLY A 1 81 ? 6.568 10.848 0.948 1.00 93.12 81 GLY A N 1
ATOM 657 C CA . GLY A 1 81 ? 7.565 11.772 1.492 1.00 93.12 81 GLY A CA 1
ATOM 658 C C . GLY A 1 81 ? 7.552 13.165 0.858 1.00 93.12 81 GLY A C 1
ATOM 659 O O . GLY A 1 81 ? 8.102 14.096 1.425 1.00 93.12 81 GLY A O 1
ATOM 660 N N . THR A 1 82 ? 6.945 13.359 -0.310 1.00 96.38 82 THR A N 1
ATOM 661 C CA . THR A 1 82 ? 6.755 14.695 -0.895 1.00 96.38 82 THR A CA 1
ATOM 662 C C . THR A 1 82 ? 5.451 15.311 -0.393 1.00 96.38 82 THR A C 1
ATOM 664 O O . THR A 1 82 ? 5.433 16.458 0.051 1.00 96.38 82 THR A O 1
ATOM 667 N N . TRP A 1 83 ? 4.368 14.530 -0.383 1.00 95.31 83 TRP A N 1
ATOM 668 C CA . TRP A 1 83 ? 3.030 14.962 0.028 1.00 95.31 83 TRP A CA 1
ATOM 669 C C . TRP A 1 83 ? 2.622 14.306 1.348 1.00 95.31 83 TRP A C 1
ATOM 671 O O . TRP A 1 83 ? 1.779 13.407 1.411 1.00 95.31 83 TRP A O 1
ATOM 681 N N . HIS A 1 84 ? 3.238 14.781 2.426 1.00 91.62 84 HIS A N 1
ATOM 682 C CA . HIS A 1 84 ? 3.008 14.271 3.773 1.00 91.62 84 HIS A CA 1
ATOM 683 C C . HIS A 1 84 ? 1.546 14.426 4.208 1.00 91.62 84 HIS A C 1
ATOM 685 O O . HIS A 1 84 ? 0.987 15.518 4.156 1.00 91.62 84 HIS A O 1
ATOM 691 N N . ASN A 1 85 ? 0.946 13.333 4.690 1.00 89.25 85 ASN A N 1
ATOM 692 C CA . ASN A 1 85 ? -0.419 13.277 5.235 1.00 89.25 85 ASN A CA 1
ATOM 693 C C . ASN A 1 85 ? -1.539 13.769 4.299 1.00 89.25 85 ASN A C 1
ATOM 695 O O . ASN A 1 85 ? -2.657 13.995 4.756 1.00 89.25 85 ASN A O 1
ATOM 699 N N . LEU A 1 86 ? -1.273 13.902 2.998 1.00 92.12 86 LEU A N 1
ATOM 700 C CA . LEU A 1 86 ? -2.295 14.273 2.016 1.00 92.12 86 LEU A CA 1
ATOM 701 C C . LEU A 1 86 ? -3.061 13.057 1.483 1.00 92.12 86 LEU A C 1
ATOM 703 O O . LEU A 1 86 ? -4.211 13.180 1.068 1.00 92.12 86 LEU A O 1
ATOM 707 N N . PHE A 1 87 ? -2.452 11.871 1.525 1.00 88.06 87 PHE A N 1
ATOM 708 C CA . PHE A 1 87 ? -3.083 10.638 1.065 1.00 88.06 87 PHE A CA 1
ATOM 709 C C . PHE A 1 87 ? -3.815 9.925 2.207 1.00 88.06 87 PHE A C 1
ATOM 711 O O . PHE A 1 87 ? -3.212 9.527 3.202 1.00 88.06 87 PHE A O 1
ATOM 718 N N . LEU A 1 88 ? -5.124 9.720 2.034 1.00 86.44 88 LEU A N 1
ATOM 719 C CA . LEU A 1 88 ? -5.973 8.968 2.967 1.00 86.44 88 LEU A CA 1
ATOM 720 C C . LEU A 1 88 ? -5.847 7.443 2.795 1.00 86.44 88 LEU A C 1
ATOM 722 O O . LEU A 1 88 ? -6.093 6.674 3.726 1.00 86.44 88 LEU A O 1
ATOM 726 N N . SER A 1 89 ? -5.485 6.997 1.594 1.00 87.06 89 SER A N 1
ATOM 727 C CA . SER A 1 89 ? -5.329 5.591 1.228 1.00 87.06 89 SER A CA 1
ATOM 728 C C . SER A 1 89 ? -4.017 5.357 0.490 1.00 87.06 89 SER A C 1
ATOM 730 O O . SER A 1 89 ? -3.377 6.293 0.018 1.00 87.06 89 SER A O 1
ATOM 732 N N . GLU A 1 90 ? -3.630 4.088 0.377 1.00 86.12 90 GLU A N 1
ATOM 733 C CA . GLU A 1 90 ? -2.483 3.675 -0.429 1.00 86.12 90 GLU A CA 1
ATOM 734 C C . GLU A 1 90 ? -2.613 4.119 -1.894 1.00 86.12 90 GLU A C 1
ATOM 736 O O . GLU A 1 90 ? -3.706 4.100 -2.464 1.00 86.12 90 GLU A O 1
ATOM 741 N N . VAL A 1 91 ? -1.482 4.524 -2.479 1.00 83.38 91 VAL A N 1
ATOM 742 C CA . VAL A 1 91 ? -1.364 4.884 -3.899 1.00 83.38 91 VAL A CA 1
ATOM 743 C C . VAL A 1 91 ? -1.561 3.619 -4.738 1.00 83.38 91 VAL A C 1
ATOM 745 O O . VAL A 1 91 ? -1.019 2.571 -4.382 1.00 83.38 91 VAL A O 1
ATOM 748 N N . ARG A 1 92 ? -2.338 3.687 -5.818 1.00 74.75 92 ARG A N 1
ATOM 749 C CA . ARG A 1 92 ? -2.580 2.566 -6.736 1.00 74.75 92 ARG A CA 1
ATOM 750 C C . ARG A 1 92 ? -2.315 2.965 -8.173 1.00 74.75 92 ARG A C 1
ATOM 752 O O . ARG A 1 92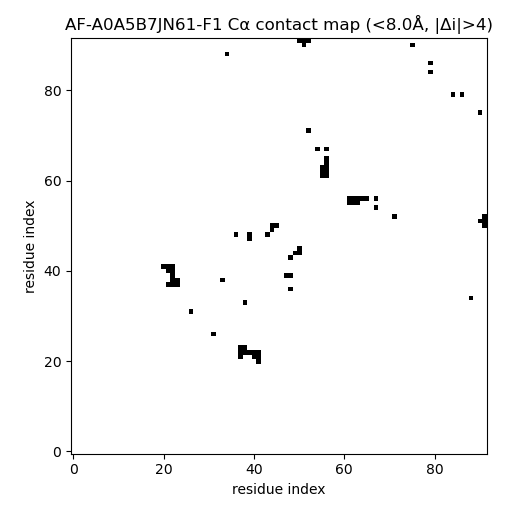 ? -2.436 4.179 -8.444 1.00 74.75 92 ARG A O 1
#